Protein AF-A0A2S3QKT3-F1 (afdb_monomer)

Solvent-accessible surface area (backbone atoms only — not comparable to full-atom values): 4007 Å² total; per-residue (Å²): 103,48,80,74,45,79,36,65,51,68,68,62,35,38,60,40,38,48,29,50,76,93,78,23,77,46,41,62,68,70,72,45,75,75,36,56,33,35,38,33,30,35,48,42,97,86,44,98,63,55,24,33,33,44,34,32,17,42,89,89,44,76,77,44,75,50,74,46,74,83,85

Secondary structure (DSSP, 8-state):
-EEEEEE--HHHHHHHHTSPTTTS----GGGGTT-SEEEEEE--TTSSS-EEEEEEEETTEEEEEEEEE--

Radius of gyration: 11.63 Å; Cα contacts (8 Å, |Δi|>4): 147; chains: 1; bounding box: 26×24×32 Å

pLDDT: mean 92.11, std 5.81, range [61.59, 97.69]
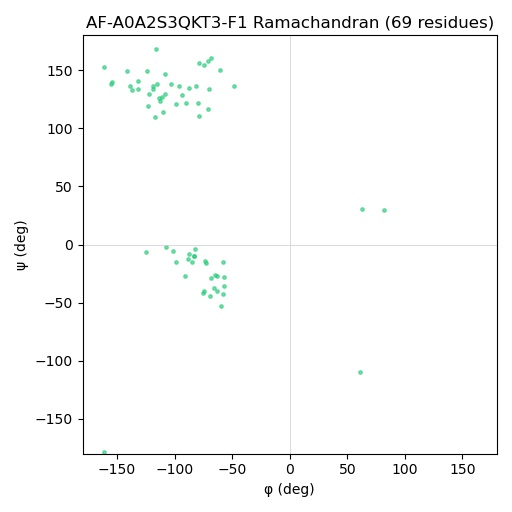
Nearest PDB structures (foldseek):
  7q3d-assembly1_A  TM=7.751E-01  e=2.212E+00  Homo sapiens
  3a1j-assembly1_B  TM=3.894E-01  e=9.634E-01  Homo sapiens
  3g65-assembly1_C  TM=3.599E-01  e=1.947E+00  Homo sapiens
  8wu8-assembly1_B  TM=3.199E-01  e=4.471E+00  Homo sapiens

Sequence (71 aa):
MYCLRRLTDPAAIRAAITQPPPFGPGWDATAGDTADTLEIWGTTFADPVDYVSFRLLHGSQIVREMRLPGY

Foldseek 3Di:
DAFPDKDQDLVVVLVQQCDPPPRHPNDDSCLSVQFRMWTWDFDDPPDPFGWIKIFGDDPPDTPDIDIDGDD

Structure (mmCIF, N/CA/C/O backbone):
data_AF-A0A2S3QKT3-F1
#
_entry.id   AF-A0A2S3QKT3-F1
#
loop_
_atom_site.group_PDB
_atom_site.id
_atom_site.type_symbol
_atom_site.label_atom_id
_atom_site.label_alt_id
_atom_site.label_comp_id
_atom_site.label_asym_id
_atom_site.label_entity_id
_atom_site.label_seq_id
_atom_site.pdbx_PDB_ins_code
_atom_site.Cartn_x
_atom_site.Cartn_y
_atom_site.Cartn_z
_atom_site.occupancy
_atom_site.B_iso_or_equiv
_atom_site.auth_seq_id
_atom_site.auth_comp_id
_atom_site.auth_asym_id
_atom_site.auth_atom_id
_atom_site.pdbx_PDB_model_num
ATOM 1 N N . MET A 1 1 ? 4.796 -10.093 -9.710 1.00 88.62 1 MET A N 1
ATOM 2 C CA . MET A 1 1 ? 4.704 -9.417 -8.388 1.00 88.62 1 MET A CA 1
ATOM 3 C C . MET A 1 1 ? 4.295 -10.365 -7.261 1.00 88.62 1 MET A C 1
ATOM 5 O O . MET A 1 1 ? 3.584 -11.331 -7.515 1.00 88.62 1 MET A O 1
ATOM 9 N N . TYR A 1 2 ? 4.681 -10.054 -6.020 1.00 91.69 2 TYR A N 1
ATOM 10 C CA . TYR A 1 2 ? 4.335 -10.796 -4.799 1.00 91.69 2 TYR A CA 1
ATOM 11 C C . TYR A 1 2 ? 4.063 -9.846 -3.625 1.00 91.69 2 TYR A C 1
ATOM 13 O O . TYR A 1 2 ? 4.635 -8.757 -3.560 1.00 91.69 2 TYR A O 1
ATOM 21 N N . CYS A 1 3 ? 3.182 -10.247 -2.703 1.00 93.19 3 CYS A N 1
ATOM 22 C CA . CYS A 1 3 ? 2.927 -9.485 -1.482 1.00 93.19 3 CYS A CA 1
ATOM 23 C C . CYS A 1 3 ? 4.056 -9.763 -0.483 1.00 93.19 3 CYS A C 1
ATOM 25 O O . CYS A 1 3 ? 4.184 -10.873 0.029 1.00 93.19 3 CYS A O 1
ATOM 27 N N . LEU A 1 4 ? 4.888 -8.752 -0.245 1.00 93.31 4 LEU A N 1
ATOM 28 C CA . LEU A 1 4 ? 6.020 -8.792 0.679 1.00 93.31 4 LEU A CA 1
ATOM 29 C C . LEU A 1 4 ? 5.560 -8.739 2.130 1.00 93.31 4 LEU A C 1
ATOM 31 O O . LEU A 1 4 ? 6.131 -9.385 3.008 1.00 93.31 4 LEU A O 1
ATOM 35 N N . ARG A 1 5 ? 4.552 -7.906 2.391 1.00 95.56 5 ARG A N 1
ATOM 36 C CA . ARG A 1 5 ? 4.081 -7.625 3.740 1.00 95.56 5 ARG A CA 1
ATOM 37 C C . ARG A 1 5 ? 2.635 -7.165 3.712 1.00 95.56 5 ARG A C 1
ATOM 39 O O . ARG A 1 5 ? 2.270 -6.310 2.910 1.00 95.56 5 ARG A O 1
ATOM 46 N N . ARG A 1 6 ? 1.851 -7.671 4.660 1.00 97.12 6 ARG A N 1
ATOM 47 C CA . ARG A 1 6 ? 0.486 -7.224 4.938 1.00 97.12 6 ARG A CA 1
ATOM 48 C C . ARG A 1 6 ? 0.389 -6.760 6.387 1.00 97.12 6 ARG A C 1
ATOM 50 O O . ARG A 1 6 ? 0.825 -7.471 7.289 1.00 97.12 6 ARG A O 1
ATOM 57 N N . LEU A 1 7 ? -0.160 -5.571 6.599 1.00 97.00 7 LEU A N 1
ATOM 58 C CA . LEU A 1 7 ? -0.442 -4.991 7.909 1.00 97.00 7 LEU A CA 1
ATOM 59 C C . LEU A 1 7 ? -1.942 -4.753 8.034 1.00 97.00 7 LEU A C 1
ATOM 61 O O . LEU A 1 7 ? -2.546 -4.195 7.125 1.00 97.00 7 LEU A O 1
ATOM 65 N N . THR A 1 8 ? -2.514 -5.153 9.165 1.00 96.81 8 THR A N 1
ATOM 66 C CA . THR A 1 8 ? -3.935 -4.952 9.502 1.00 96.81 8 THR A CA 1
ATOM 67 C C . THR A 1 8 ? -4.122 -4.224 10.834 1.00 96.81 8 THR A C 1
ATOM 69 O O . THR A 1 8 ? -5.241 -3.910 11.216 1.00 96.81 8 THR A O 1
ATOM 72 N N . ASP A 1 9 ? -3.036 -3.987 11.575 1.00 96.00 9 ASP A N 1
ATOM 73 C CA . ASP A 1 9 ? -3.068 -3.181 12.793 1.00 96.00 9 ASP A CA 1
ATOM 74 C C . ASP A 1 9 ? -3.063 -1.686 12.422 1.00 96.00 9 ASP A C 1
ATOM 76 O O . 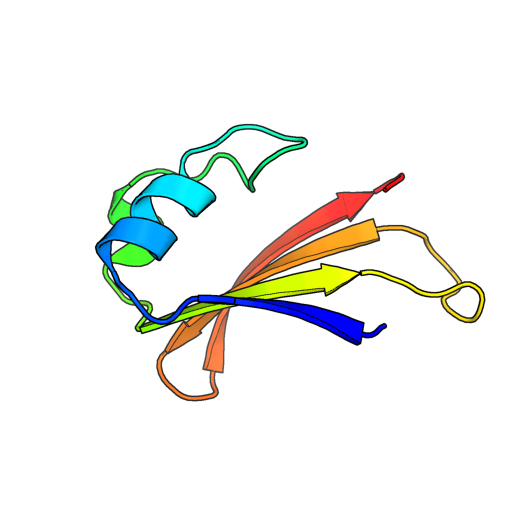ASP A 1 9 ? -2.108 -1.240 11.774 1.00 96.00 9 ASP A O 1
ATOM 80 N N . PRO A 1 10 ? -4.073 -0.893 12.830 1.00 93.44 10 PRO A N 1
ATOM 81 C CA . PRO A 1 10 ? -4.159 0.524 12.483 1.00 93.44 10 PRO A CA 1
ATOM 82 C C . PRO A 1 10 ? -2.935 1.343 12.907 1.00 93.44 10 PRO A C 1
ATOM 84 O O . PRO A 1 10 ? -2.513 2.243 12.177 1.00 93.44 10 PRO A O 1
ATOM 87 N N . ALA A 1 11 ? -2.326 1.033 14.058 1.00 93.88 11 ALA A N 1
ATOM 88 C CA . ALA A 1 11 ? -1.138 1.745 14.524 1.00 93.88 11 ALA A CA 1
ATOM 89 C C . ALA A 1 11 ? 0.083 1.434 13.642 1.00 93.88 11 ALA A C 1
ATOM 91 O O . ALA A 1 11 ? 0.788 2.355 13.222 1.00 93.88 11 ALA A O 1
ATOM 92 N N . ALA A 1 12 ? 0.297 0.161 13.295 1.00 95.06 12 ALA A N 1
ATOM 93 C CA . ALA A 1 12 ? 1.344 -0.253 12.364 1.00 95.06 12 ALA A CA 1
ATOM 94 C C . ALA A 1 12 ? 1.137 0.308 10.947 1.00 95.06 12 ALA A C 1
ATOM 96 O O . ALA A 1 12 ? 2.104 0.743 10.322 1.00 95.06 12 ALA A O 1
ATOM 97 N N . ILE A 1 13 ? -0.106 0.336 10.450 1.00 95.12 13 ILE A N 1
ATOM 98 C CA . ILE A 1 13 ? -0.450 0.955 9.161 1.00 95.12 13 ILE A CA 1
ATOM 99 C C . ILE A 1 13 ? -0.072 2.432 9.193 1.00 95.12 13 ILE A C 1
ATOM 101 O O . ILE A 1 13 ? 0.686 2.884 8.337 1.00 95.12 13 ILE A O 1
ATOM 105 N N . ARG A 1 14 ? -0.534 3.170 10.210 1.00 95.00 14 ARG A N 1
ATOM 106 C CA . ARG A 1 14 ? -0.239 4.597 10.363 1.00 95.00 14 ARG A CA 1
ATOM 107 C C . ARG A 1 14 ? 1.262 4.866 10.435 1.00 95.00 14 ARG A C 1
ATOM 109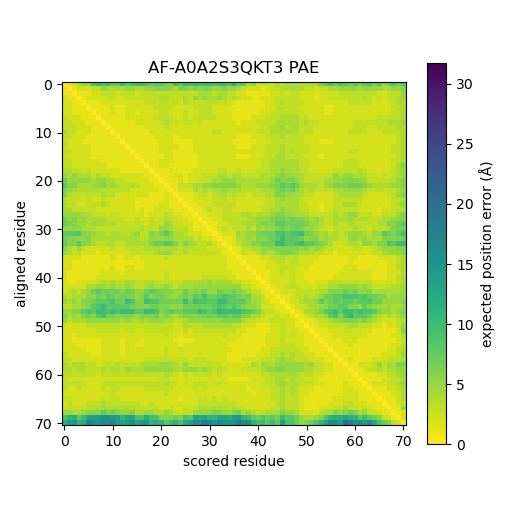 O O . ARG A 1 14 ? 1.731 5.800 9.800 1.00 95.00 14 ARG A O 1
ATOM 116 N N . ALA A 1 15 ? 2.008 4.047 11.173 1.00 95.12 15 ALA A N 1
ATOM 117 C CA . ALA A 1 15 ? 3.456 4.182 11.279 1.00 95.12 15 ALA A CA 1
ATOM 118 C C . ALA A 1 15 ? 4.176 3.917 9.948 1.00 95.12 15 ALA A C 1
ATOM 120 O O . ALA A 1 15 ? 5.159 4.587 9.651 1.00 95.12 15 ALA A O 1
ATOM 121 N N . ALA A 1 16 ? 3.703 2.957 9.148 1.00 95.44 16 ALA A N 1
ATOM 122 C CA . ALA A 1 16 ? 4.309 2.620 7.863 1.00 95.44 16 ALA A CA 1
ATOM 123 C C . ALA A 1 16 ? 3.986 3.651 6.769 1.00 95.44 16 ALA A C 1
ATOM 125 O O . ALA A 1 16 ? 4.869 4.023 6.000 1.00 95.44 16 ALA A O 1
ATOM 126 N N . ILE A 1 17 ? 2.742 4.140 6.690 1.00 95.75 17 ILE A N 1
ATOM 127 C CA . ILE A 1 17 ? 2.338 5.054 5.609 1.00 95.75 17 ILE A CA 1
ATOM 128 C C . ILE A 1 17 ? 2.994 6.433 5.699 1.00 95.75 17 ILE A C 1
ATOM 130 O O . ILE A 1 17 ? 3.201 7.061 4.666 1.00 95.75 17 ILE A O 1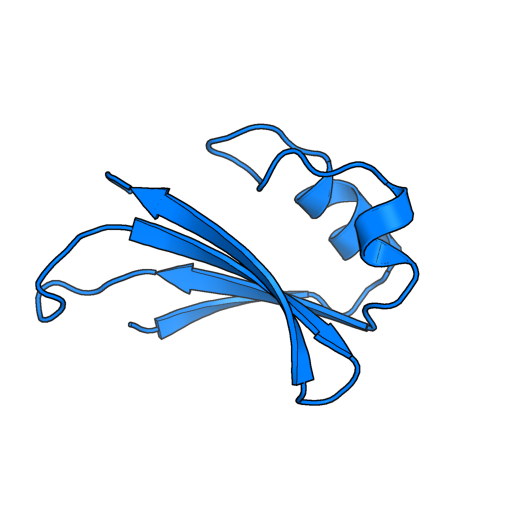
ATOM 134 N N . THR A 1 18 ? 3.331 6.893 6.906 1.00 96.25 18 THR A N 1
ATOM 135 C CA . THR A 1 18 ? 3.947 8.210 7.124 1.00 96.25 18 THR A CA 1
ATOM 136 C C . THR A 1 18 ? 5.456 8.215 6.907 1.00 96.25 18 THR A C 1
ATOM 138 O O . THR A 1 18 ? 6.065 9.285 6.879 1.00 96.25 18 THR A O 1
ATOM 141 N N . GLN A 1 19 ? 6.087 7.047 6.759 1.00 95.50 19 GLN A N 1
ATOM 142 C CA . GLN A 1 19 ? 7.511 6.974 6.452 1.00 95.50 19 GLN A CA 1
ATOM 143 C C . GLN A 1 19 ? 7.763 7.441 5.019 1.00 95.50 19 GLN A C 1
ATOM 145 O O . GLN A 1 19 ? 7.055 6.998 4.113 1.00 95.50 19 GLN A O 1
ATOM 150 N N . PRO A 1 20 ? 8.764 8.306 4.781 1.00 93.00 20 PRO A N 1
ATOM 151 C CA . PRO A 1 20 ? 9.126 8.687 3.427 1.00 93.00 20 PRO A CA 1
ATOM 152 C C . PRO A 1 20 ? 9.744 7.496 2.672 1.00 93.00 20 PRO A C 1
ATOM 154 O O . PRO A 1 20 ? 10.265 6.559 3.296 1.00 93.00 20 PRO A O 1
ATOM 157 N N . PRO A 1 21 ? 9.764 7.554 1.331 1.00 88.00 21 PRO A N 1
ATOM 158 C CA . PRO A 1 21 ? 10.580 6.660 0.517 1.00 88.00 21 PRO A CA 1
ATOM 159 C C . PRO A 1 21 ? 12.031 6.589 1.032 1.00 88.00 21 PRO A C 1
ATOM 161 O O . PRO A 1 21 ? 12.595 7.634 1.372 1.00 88.00 21 PRO A O 1
ATOM 164 N N . PR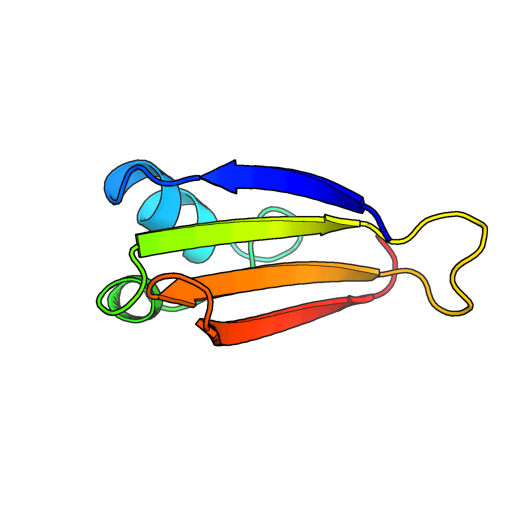O A 1 22 ? 12.658 5.398 1.109 1.00 83.50 22 PRO A N 1
ATOM 165 C CA . PRO A 1 22 ? 12.199 4.096 0.598 1.00 83.50 22 PRO A CA 1
ATOM 166 C C . PRO A 1 22 ? 11.319 3.276 1.555 1.00 83.50 22 PRO A C 1
ATOM 168 O O . PRO A 1 22 ? 10.823 2.219 1.176 1.00 83.50 22 PRO A O 1
ATOM 171 N N . PHE A 1 23 ? 11.171 3.699 2.810 1.00 86.50 23 PHE A N 1
ATOM 172 C CA . PHE A 1 23 ? 10.606 2.850 3.867 1.00 86.50 23 PHE A CA 1
ATOM 173 C C . PHE A 1 23 ? 9.072 2.879 3.916 1.00 86.50 23 PHE A C 1
ATOM 175 O O .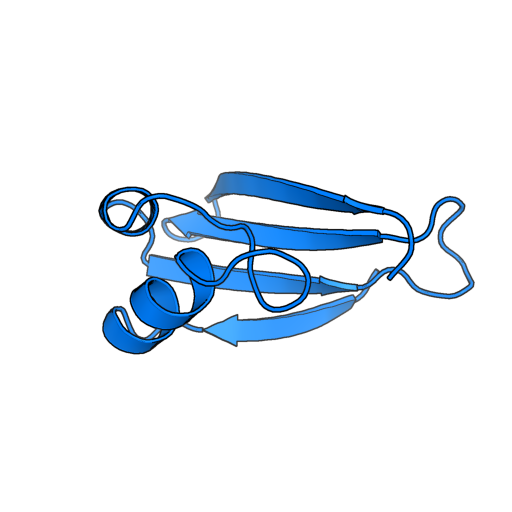 PHE A 1 23 ? 8.455 1.987 4.496 1.00 86.50 23 PHE A O 1
ATOM 182 N N . GLY A 1 24 ? 8.463 3.863 3.256 1.00 92.19 24 GLY A N 1
ATOM 183 C CA . GLY A 1 24 ? 7.024 3.986 3.097 1.00 92.19 24 GLY A CA 1
ATOM 184 C C . GLY A 1 24 ? 6.642 4.927 1.949 1.00 92.19 24 GLY A C 1
ATOM 185 O O . GLY A 1 24 ? 7.510 5.463 1.257 1.00 92.19 24 GLY A O 1
ATOM 186 N N . PRO A 1 25 ? 5.336 5.141 1.735 1.00 94.25 25 PRO A N 1
ATOM 187 C CA . PRO A 1 25 ? 4.813 6.002 0.679 1.00 94.25 25 PRO A CA 1
ATOM 188 C C . PRO A 1 25 ? 4.801 7.503 1.033 1.00 94.25 25 PRO A C 1
ATOM 190 O O . PRO A 1 25 ? 4.428 8.321 0.195 1.00 94.25 25 PRO A O 1
ATOM 193 N N . GLY A 1 26 ? 5.173 7.890 2.257 1.00 95.00 26 GLY A N 1
ATOM 194 C CA . GLY A 1 26 ? 5.219 9.287 2.703 1.00 95.00 26 GLY A CA 1
ATOM 195 C C . GLY A 1 26 ? 3.860 9.989 2.701 1.00 95.00 26 GLY A C 1
ATOM 196 O O . GLY A 1 26 ? 3.788 11.188 2.442 1.00 95.00 26 GLY A O 1
ATOM 197 N N . TRP A 1 27 ? 2.773 9.251 2.926 1.00 95.38 27 TRP A N 1
ATOM 198 C CA . TRP A 1 27 ? 1.428 9.813 2.990 1.00 95.38 27 TRP A CA 1
ATOM 199 C C . TRP A 1 27 ? 1.147 10.483 4.332 1.00 95.38 27 TRP A C 1
ATOM 201 O O . TRP A 1 27 ? 1.708 10.124 5.368 1.00 95.38 27 TRP A O 1
ATOM 211 N N . ASP A 1 28 ? 0.198 11.416 4.319 1.00 92.81 28 ASP A N 1
ATOM 212 C CA . ASP A 1 28 ? -0.341 11.998 5.542 1.00 92.81 28 ASP A CA 1
ATOM 213 C C . ASP A 1 28 ? -0.985 10.927 6.427 1.00 92.81 28 ASP A C 1
ATOM 215 O O . ASP A 1 28 ? -1.555 9.946 5.942 1.00 92.81 28 ASP A O 1
ATOM 219 N N . ALA A 1 29 ? -0.960 11.149 7.742 1.00 88.19 29 ALA A N 1
ATOM 220 C CA . ALA A 1 29 ? -1.518 10.209 8.713 1.00 88.19 29 ALA A CA 1
ATOM 221 C C . ALA A 1 29 ? -3.008 9.897 8.473 1.00 88.19 29 ALA A C 1
ATOM 223 O O . ALA A 1 29 ? -3.449 8.796 8.787 1.00 88.19 29 ALA A O 1
ATOM 224 N N . THR A 1 30 ? -3.754 10.837 7.886 1.00 89.69 30 THR A N 1
ATOM 225 C CA . THR A 1 30 ? -5.180 10.687 7.562 1.00 89.69 30 THR A CA 1
ATOM 226 C C . THR A 1 30 ? -5.437 9.769 6.368 1.00 89.69 30 THR A C 1
ATOM 228 O O . THR A 1 30 ? -6.558 9.314 6.159 1.00 89.69 30 THR A O 1
ATOM 231 N N . ALA A 1 31 ? -4.409 9.439 5.577 1.00 86.62 31 ALA A N 1
ATOM 232 C CA . ALA A 1 31 ? -4.554 8.528 4.445 1.00 86.62 31 ALA A CA 1
ATOM 233 C C . ALA A 1 31 ? -4.974 7.117 4.887 1.00 86.62 31 ALA A C 1
ATOM 235 O O . ALA A 1 31 ? -5.626 6.413 4.120 1.00 86.62 31 ALA A O 1
ATOM 236 N N . GLY A 1 32 ? -4.621 6.722 6.115 1.00 83.75 32 GLY A N 1
ATOM 237 C CA . GLY A 1 32 ? -4.990 5.436 6.703 1.00 83.75 32 GLY A CA 1
ATOM 238 C C . GLY A 1 32 ? -6.385 5.396 7.330 1.00 83.75 32 GLY A C 1
ATOM 239 O O . GLY A 1 32 ? -6.843 4.308 7.646 1.00 83.75 32 GLY A O 1
ATOM 240 N N . ASP A 1 33 ? -7.083 6.528 7.487 1.00 88.00 33 ASP A N 1
ATOM 241 C CA . ASP A 1 33 ? -8.330 6.594 8.275 1.00 88.00 33 ASP A CA 1
ATOM 242 C C . ASP A 1 33 ? -9.472 5.759 7.677 1.00 88.00 33 ASP A C 1
ATOM 244 O O . ASP A 1 33 ? -10.371 5.312 8.385 1.00 88.00 33 ASP A O 1
ATOM 248 N N . THR A 1 34 ? -9.439 5.545 6.361 1.00 85.69 34 THR A N 1
ATOM 249 C CA . THR A 1 34 ? -10.447 4.760 5.630 1.00 85.69 34 THR A CA 1
ATOM 250 C C . THR A 1 34 ? -9.981 3.343 5.310 1.00 85.69 34 THR A C 1
ATOM 252 O O . THR A 1 34 ? -10.767 2.545 4.805 1.00 85.69 34 THR A O 1
ATOM 255 N N . ALA A 1 35 ? -8.724 3.012 5.602 1.00 93.06 35 ALA A N 1
ATOM 256 C CA . ALA A 1 35 ? -8.119 1.741 5.245 1.00 93.06 35 ALA A CA 1
ATOM 257 C C . ALA A 1 35 ? -8.037 0.812 6.460 1.00 93.06 35 ALA A C 1
ATOM 259 O O . ALA A 1 35 ? -7.657 1.227 7.551 1.00 93.06 35 ALA A O 1
ATOM 260 N N . ASP A 1 36 ? -8.347 -0.464 6.258 1.00 96.00 36 ASP A N 1
ATOM 261 C CA . ASP A 1 36 ? -8.157 -1.509 7.270 1.00 96.00 36 ASP A CA 1
ATOM 262 C C . ASP A 1 36 ? -6.870 -2.313 7.048 1.00 96.00 36 ASP A C 1
ATOM 264 O O . ASP A 1 36 ? -6.406 -3.020 7.943 1.00 96.00 36 ASP A O 1
ATOM 268 N N . THR A 1 37 ? -6.280 -2.197 5.857 1.00 97.50 37 THR A N 1
ATOM 269 C CA . THR A 1 37 ? -5.128 -2.988 5.446 1.00 97.50 37 THR A CA 1
ATOM 270 C C . THR A 1 37 ? -4.133 -2.117 4.686 1.00 97.50 37 THR A C 1
ATOM 272 O O . THR A 1 37 ? -4.507 -1.371 3.782 1.00 97.50 37 THR A O 1
ATOM 275 N N . LEU A 1 38 ? -2.845 -2.276 4.989 1.00 97.00 38 LEU A N 1
ATOM 276 C CA . LEU A 1 38 ? -1.748 -1.890 4.103 1.00 97.00 38 LEU A CA 1
ATOM 277 C C . LEU A 1 38 ? -1.087 -3.151 3.550 1.00 97.00 38 LEU A C 1
ATOM 279 O O . LEU A 1 38 ? -0.670 -4.027 4.308 1.00 97.00 38 LEU A O 1
ATOM 283 N N . GLU A 1 39 ? -0.925 -3.214 2.237 1.00 97.69 39 GLU A N 1
ATOM 284 C CA . GLU A 1 39 ? -0.097 -4.214 1.576 1.00 97.69 39 GLU A CA 1
ATOM 285 C C . GLU A 1 39 ? 1.090 -3.561 0.880 1.00 97.69 39 GLU A C 1
ATOM 287 O O . GLU A 1 39 ? 0.962 -2.527 0.224 1.00 97.69 39 GLU A O 1
ATOM 292 N N . ILE A 1 40 ? 2.246 -4.203 1.002 1.00 95.50 40 ILE A N 1
ATOM 293 C CA . ILE A 1 40 ? 3.472 -3.839 0.303 1.00 95.50 40 ILE A CA 1
ATOM 294 C C . ILE A 1 40 ? 3.767 -4.963 -0.678 1.00 95.50 40 ILE A C 1
ATOM 296 O O . ILE A 1 40 ? 3.876 -6.128 -0.290 1.00 95.50 40 ILE A O 1
ATOM 300 N N . TRP A 1 41 ? 3.884 -4.612 -1.948 1.00 95.38 41 TRP A N 1
ATOM 301 C CA . TRP A 1 41 ? 4.088 -5.541 -3.047 1.00 95.38 41 TRP A CA 1
ATOM 302 C C . TRP A 1 41 ? 5.409 -5.249 -3.740 1.00 95.38 41 TRP A C 1
ATOM 304 O O . TRP A 1 41 ? 5.711 -4.091 -4.008 1.00 95.38 41 TRP A O 1
ATOM 314 N N . GLY A 1 42 ? 6.161 -6.296 -4.057 1.00 92.69 42 GLY A N 1
ATOM 315 C CA . GLY A 1 42 ? 7.383 -6.205 -4.851 1.00 92.69 42 GLY A CA 1
ATOM 316 C C . GLY A 1 42 ? 7.185 -6.797 -6.240 1.00 92.69 42 GLY A C 1
ATOM 317 O O . GLY A 1 42 ? 6.434 -7.767 -6.426 1.00 92.69 42 GLY A O 1
ATOM 318 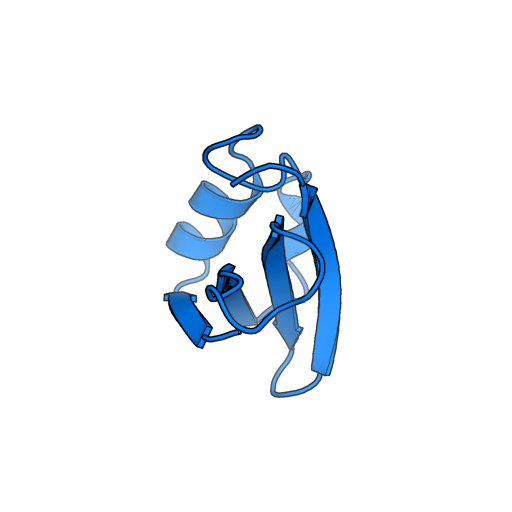N N . THR A 1 43 ? 7.862 -6.222 -7.223 1.00 91.44 43 THR A N 1
ATOM 319 C CA . THR A 1 43 ? 8.096 -6.842 -8.528 1.00 91.44 43 THR A CA 1
ATOM 320 C C . THR A 1 43 ? 9.079 -8.003 -8.419 1.00 91.44 43 THR A C 1
ATOM 322 O O . THR A 1 43 ? 9.804 -8.174 -7.446 1.00 91.44 43 THR A O 1
ATOM 325 N N . THR A 1 44 ? 9.019 -8.890 -9.400 1.00 87.19 44 THR A N 1
ATOM 326 C CA . THR A 1 44 ? 9.875 -10.067 -9.561 1.00 87.19 44 THR A CA 1
ATOM 327 C C . THR A 1 44 ? 10.686 -9.919 -10.843 1.00 87.19 44 THR A C 1
ATOM 329 O O . THR A 1 44 ? 10.339 -9.110 -11.695 1.00 87.19 44 THR A O 1
ATOM 332 N N . PHE A 1 45 ? 11.692 -10.772 -11.053 1.00 84.44 45 PHE A N 1
ATOM 333 C CA . PHE A 1 45 ? 12.486 -10.789 -12.293 1.00 84.44 45 PHE A CA 1
ATOM 334 C C . PHE A 1 45 ? 11.674 -11.015 -13.583 1.00 84.44 45 PHE A C 1
ATOM 336 O O . PHE A 1 45 ? 12.195 -10.809 -14.674 1.00 84.44 45 PHE A O 1
ATOM 343 N N . ALA A 1 46 ? 10.422 -11.471 -13.471 1.00 86.00 46 ALA A N 1
ATOM 344 C CA . ALA A 1 46 ? 9.516 -11.645 -14.603 1.00 86.00 46 ALA A CA 1
ATOM 345 C C . ALA A 1 46 ? 8.699 -10.381 -14.931 1.00 86.00 46 ALA A C 1
ATOM 347 O O . ALA A 1 46 ? 8.052 -10.332 -15.976 1.00 86.00 46 ALA A O 1
ATOM 348 N N . ASP A 1 47 ? 8.684 -9.380 -14.046 1.00 85.00 47 ASP A N 1
ATOM 349 C CA . ASP A 1 47 ? 7.963 -8.133 -14.274 1.00 85.00 47 ASP A CA 1
ATOM 350 C C . ASP A 1 47 ? 8.811 -7.196 -15.167 1.00 85.00 47 ASP A C 1
ATOM 352 O O . ASP A 1 47 ? 10.017 -7.066 -14.962 1.00 85.00 47 ASP A O 1
ATOM 356 N N . PRO A 1 48 ? 8.211 -6.526 -16.170 1.00 86.12 48 PRO A N 1
ATOM 357 C CA . PRO A 1 48 ? 8.955 -5.728 -17.153 1.00 86.12 48 PRO A CA 1
ATOM 358 C C . PRO A 1 48 ? 9.508 -4.407 -16.597 1.00 86.12 48 PRO A C 1
ATOM 360 O O . PRO A 1 48 ? 10.335 -3.767 -17.242 1.00 86.12 48 PRO A O 1
ATOM 363 N N . VAL A 1 49 ? 9.015 -3.966 -15.438 1.00 86.62 49 VAL A N 1
ATOM 364 C CA . VAL A 1 49 ? 9.415 -2.730 -14.757 1.00 86.62 49 VAL A CA 1
ATOM 365 C C . VAL A 1 49 ? 9.548 -3.042 -13.278 1.00 86.62 49 VAL A C 1
ATOM 367 O O . VAL A 1 49 ? 8.639 -3.645 -12.713 1.00 86.62 49 VAL A O 1
ATOM 370 N N . ASP A 1 50 ? 10.646 -2.597 -12.674 1.00 89.44 50 ASP A N 1
ATOM 371 C CA . ASP A 1 50 ? 10.954 -2.834 -11.268 1.00 89.44 50 ASP A CA 1
ATOM 372 C C . ASP A 1 50 ? 10.404 -1.717 -10.372 1.00 89.44 50 ASP A C 1
ATOM 374 O O . ASP A 1 50 ? 10.699 -0.531 -10.584 1.00 89.44 50 ASP A O 1
ATOM 378 N N . TYR A 1 51 ? 9.552 -2.082 -9.417 1.00 91.81 51 TYR A N 1
ATOM 379 C CA . TYR A 1 51 ? 8.960 -1.170 -8.452 1.00 91.81 51 TYR A CA 1
ATOM 380 C C . TYR A 1 51 ? 8.401 -1.887 -7.216 1.00 91.81 51 TYR A C 1
ATOM 382 O O . TYR A 1 51 ? 7.837 -2.983 -7.273 1.00 91.81 51 TYR A O 1
ATOM 390 N N . VAL A 1 52 ? 8.375 -1.147 -6.110 1.00 93.25 52 VAL A N 1
ATOM 391 C CA . VAL A 1 52 ? 7.576 -1.486 -4.929 1.00 93.25 52 VAL A CA 1
ATOM 392 C C . VAL A 1 52 ? 6.254 -0.728 -4.974 1.00 93.25 52 VAL A C 1
ATOM 394 O O . VAL A 1 52 ? 6.207 0.461 -5.295 1.00 93.25 52 VAL A O 1
ATOM 397 N N . SER A 1 53 ? 5.155 -1.411 -4.654 1.00 95.25 53 SER A N 1
ATOM 398 C CA . SER A 1 53 ? 3.826 -0.815 -4.535 1.00 95.25 53 SER A CA 1
ATOM 399 C C . SER A 1 53 ? 3.316 -0.863 -3.101 1.00 95.25 53 SER A C 1
ATOM 401 O O . SER A 1 53 ? 3.233 -1.929 -2.494 1.00 95.25 53 SER A O 1
ATOM 403 N N . PHE A 1 54 ? 2.929 0.298 -2.585 1.00 96.44 54 PHE A N 1
ATOM 404 C CA . PHE A 1 54 ? 2.220 0.452 -1.321 1.00 96.44 54 PHE A CA 1
ATOM 405 C C . PHE A 1 54 ? 0.737 0.620 -1.627 1.00 96.44 54 PHE A C 1
ATOM 407 O O . PHE A 1 54 ? 0.353 1.559 -2.327 1.00 96.44 54 PHE A O 1
ATOM 414 N N . ARG A 1 55 ? -0.100 -0.277 -1.107 1.00 96.88 55 ARG A N 1
ATOM 415 C CA . ARG A 1 55 ? -1.546 -0.304 -1.347 1.00 96.88 55 ARG A CA 1
ATOM 416 C C . ARG A 1 55 ? -2.292 -0.227 -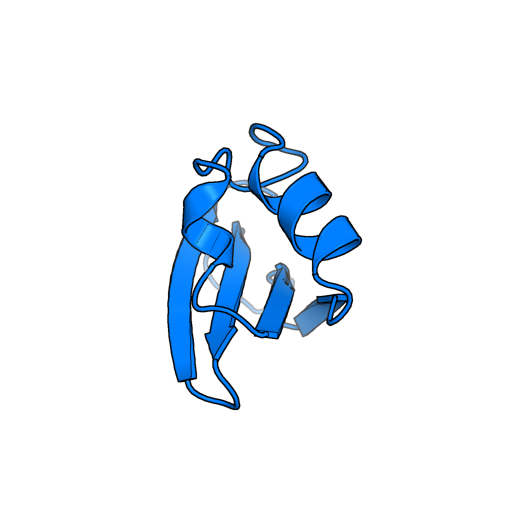0.031 1.00 96.88 55 ARG A C 1
ATOM 418 O O . ARG A 1 55 ? -2.161 -1.123 0.795 1.00 96.88 55 ARG A O 1
ATOM 425 N N . LEU A 1 56 ? -3.098 0.810 0.149 1.00 97.12 56 LEU A N 1
ATOM 426 C CA . LEU A 1 56 ? -4.109 0.839 1.199 1.00 97.12 56 LEU A CA 1
ATOM 427 C C . LEU A 1 56 ? -5.384 0.209 0.677 1.00 97.12 56 LEU A C 1
ATOM 429 O O . LEU A 1 56 ? -5.820 0.525 -0.434 1.00 97.12 56 LEU A O 1
ATOM 433 N N . LEU A 1 57 ? -5.987 -0.648 1.491 1.00 97.69 57 LEU A N 1
ATOM 434 C CA . LEU A 1 57 ? -7.239 -1.309 1.182 1.00 97.69 57 LEU A CA 1
ATOM 435 C C . LEU A 1 57 ? -8.284 -1.058 2.265 1.00 97.69 57 LEU A C 1
ATOM 437 O O . LEU A 1 57 ? -7.958 -0.911 3.442 1.00 97.69 57 LEU A O 1
ATOM 441 N N . HIS A 1 58 ? -9.540 -1.047 1.832 1.00 95.31 58 HIS A N 1
ATOM 442 C CA . HIS A 1 58 ? -10.718 -1.203 2.673 1.00 95.31 58 HIS A CA 1
ATOM 443 C C . HIS A 1 58 ? -11.424 -2.488 2.225 1.00 95.31 58 HIS A C 1
ATOM 445 O O . HIS A 1 58 ? -11.919 -2.584 1.095 1.00 95.31 58 HIS A O 1
ATOM 451 N N . GLY A 1 59 ? -11.383 -3.525 3.057 1.00 93.62 59 GLY A N 1
ATOM 452 C CA . GLY A 1 59 ? -11.742 -4.885 2.683 1.00 93.62 59 GLY A CA 1
ATOM 453 C C . GLY A 1 59 ? -10.844 -5.421 1.564 1.00 93.62 59 GLY A C 1
ATOM 454 O O . GLY A 1 59 ? -9.670 -5.722 1.766 1.00 93.62 59 GLY A O 1
ATOM 455 N N . SER A 1 60 ? -11.412 -5.580 0.365 1.00 93.88 60 SER A N 1
ATOM 456 C CA . SER A 1 60 ? -10.687 -6.036 -0.838 1.00 93.88 60 SER A CA 1
ATOM 457 C C . SER A 1 60 ? -10.446 -4.924 -1.863 1.00 93.88 60 SER A C 1
ATOM 459 O O . SER A 1 60 ? -9.838 -5.170 -2.903 1.00 93.88 60 SER A O 1
ATOM 461 N N . GLN A 1 61 ? -10.931 -3.708 -1.603 1.00 96.62 61 GLN A N 1
ATOM 462 C CA . GLN A 1 61 ? -10.807 -2.591 -2.530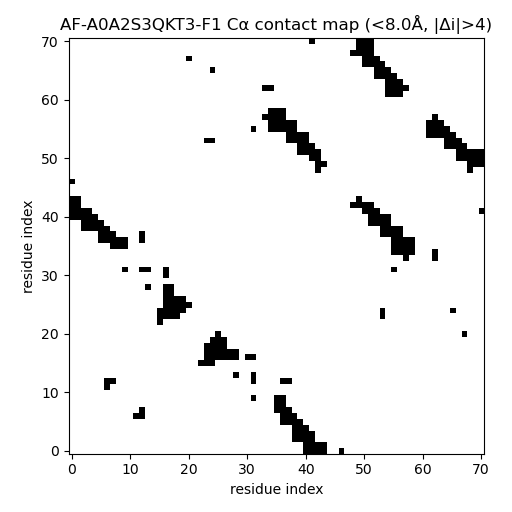 1.00 96.62 61 GLN A CA 1
ATOM 463 C C . GLN A 1 61 ? -9.563 -1.769 -2.207 1.00 96.62 61 GLN A C 1
ATOM 465 O O . GLN A 1 61 ? -9.398 -1.320 -1.078 1.00 96.62 61 GLN A O 1
ATOM 470 N N . ILE A 1 62 ? -8.729 -1.507 -3.214 1.00 96.50 62 ILE A N 1
ATOM 471 C CA . ILE A 1 62 ? -7.618 -0.557 -3.098 1.00 96.50 62 ILE A CA 1
ATOM 472 C C . ILE A 1 62 ? -8.203 0.859 -3.036 1.00 96.50 62 ILE A C 1
ATOM 474 O O . ILE A 1 62 ? -8.822 1.321 -3.994 1.00 96.50 62 ILE A O 1
ATOM 478 N N . VAL A 1 63 ? -8.000 1.545 -1.913 1.00 95.31 63 VAL A N 1
ATOM 479 C CA . VAL A 1 63 ? -8.412 2.945 -1.717 1.00 95.31 63 VAL A CA 1
ATOM 480 C C . VAL A 1 63 ? -7.307 3.923 -2.109 1.00 95.31 63 VAL A C 1
ATOM 482 O O . VAL A 1 63 ? -7.591 5.048 -2.514 1.00 95.31 63 VAL A O 1
ATOM 485 N N . ARG A 1 64 ? -6.040 3.497 -2.033 1.00 95.56 64 ARG A N 1
ATOM 486 C CA . ARG A 1 64 ? -4.883 4.290 -2.464 1.00 95.56 64 ARG A CA 1
ATOM 487 C C . ARG A 1 64 ? -3.719 3.384 -2.848 1.00 95.56 64 ARG A C 1
ATOM 489 O O . ARG A 1 64 ? -3.450 2.407 -2.156 1.00 95.56 64 ARG A O 1
ATOM 496 N N . GLU A 1 65 ? -3.007 3.725 -3.917 1.00 96.25 65 GLU A N 1
ATOM 497 C CA . GLU A 1 65 ? -1.784 3.038 -4.344 1.00 96.25 65 GLU A CA 1
ATOM 498 C C . GLU A 1 65 ? -0.684 4.066 -4.647 1.00 96.25 65 GLU A C 1
ATOM 500 O O . GLU A 1 65 ? -0.953 5.122 -5.220 1.00 96.25 65 GLU A O 1
ATOM 505 N N . MET A 1 66 ? 0.558 3.755 -4.278 1.00 95.12 66 MET A N 1
ATOM 506 C CA . MET A 1 66 ? 1.756 4.454 -4.745 1.00 95.12 66 MET A CA 1
ATOM 507 C C . MET A 1 66 ? 2.779 3.425 -5.206 1.00 95.12 66 MET A C 1
ATOM 509 O O . MET A 1 66 ? 3.037 2.452 -4.502 1.00 95.12 66 MET A O 1
ATOM 513 N N . ARG A 1 67 ? 3.379 3.668 -6.373 1.00 94.44 67 ARG A N 1
ATOM 514 C CA . ARG A 1 67 ? 4.455 2.846 -6.932 1.00 94.44 67 ARG A CA 1
ATOM 515 C C . ARG A 1 67 ? 5.749 3.639 -6.917 1.00 94.44 67 ARG A C 1
ATOM 517 O O . ARG A 1 67 ? 5.782 4.753 -7.434 1.00 94.44 67 ARG A O 1
ATOM 524 N N . LEU A 1 68 ? 6.786 3.061 -6.330 1.00 91.12 68 LEU A N 1
ATOM 525 C CA . LEU A 1 68 ? 8.123 3.632 -6.284 1.00 91.12 68 LEU A CA 1
ATOM 526 C C . LEU A 1 68 ? 9.040 2.799 -7.187 1.00 91.12 68 LEU A C 1
ATOM 528 O O . LEU A 1 68 ? 9.235 1.620 -6.891 1.00 91.12 68 LEU A O 1
ATOM 532 N N . PRO A 1 69 ? 9.559 3.366 -8.289 1.00 88.88 69 PRO A N 1
ATOM 533 C CA . PRO A 1 69 ? 10.420 2.637 -9.213 1.00 88.88 69 PRO A CA 1
ATOM 534 C C . PRO A 1 69 ? 11.828 2.432 -8.642 1.00 88.88 69 PRO A C 1
ATOM 536 O O . PRO A 1 69 ? 12.306 3.258 -7.864 1.00 88.88 69 PRO A O 1
ATOM 539 N N . GLY A 1 70 ? 12.508 1.383 -9.110 1.00 73.81 70 GLY A N 1
ATOM 540 C CA . GLY A 1 70 ? 13.923 1.131 -8.810 1.00 73.81 70 GLY A CA 1
ATOM 541 C C . GLY A 1 70 ? 14.188 0.452 -7.464 1.00 73.81 70 GLY A C 1
ATOM 542 O O . GLY A 1 70 ? 15.237 0.706 -6.869 1.00 73.81 70 GLY A O 1
ATOM 543 N N . TYR A 1 71 ? 13.239 -0.366 -6.999 1.00 61.59 71 TYR A N 1
ATOM 544 C CA . TYR A 1 71 ? 13.299 -1.138 -5.756 1.00 61.59 71 TYR A CA 1
ATOM 545 C C . TYR A 1 71 ? 12.876 -2.582 -5.975 1.00 61.59 71 TYR A C 1
ATOM 547 O O . TYR A 1 71 ? 11.793 -2.748 -6.586 1.00 61.59 71 TYR A O 1
#

Mean predicted aligned error: 3.25 Å